Protein AF-A0AAW8J6M2-F1 (afdb_monomer_lite)

pLDDT: mean 79.96, std 15.65, range [35.88, 95.62]

Radius of gyration: 16.7 Å; chains: 1; bounding box: 45×57×33 Å

Sequence (156 aa):
MSKFNQLYAFFCAEDSSTKNELVINLDNTLSSIGEVTQYIGSIVYKDYPDDNPIMGRCNQYYFGGTSPDGFRDCLMSYLELINTNISLRFNIRSLGADVTDKECYIFLYTLATCMFDFDFDSRLKVYVSKDILEIYLKESDRLLVLDTDPSDYVQF

Secondary structure (DSSP, 8-state):
--GGG-EEEES--S----S-EEEEEE-TT--SHHHHHHHHHHHHTTT-TT--TTTTTT-TT-S-TT-HHHHHHHHHHIIIII-TTPEEEEEE----TTS-HHHHHHHHHHHHHHHHHTT-TTTEEEEEEHHHHHHHHHHHHHHHHT---GGGS---

Foldseek 3Di:
DDPLQDWDWDLADPDDPQPAEQEDEADQVQAEPQSVQLSVLCRLCVVPLQPQPPQRPNRSSHQQRLHLVSNLVSVCCSCPPPCVRYAYEYEASDYHPNQDLVSLQSNSVSLNCSCVVPVCNNRYIYIYTPVSVVSNVVVVVVVVVVPDDPVVDDDD

Organism: NCBI:txid632955

Structure (mmCIF, N/CA/C/O backbone):
data_AF-A0AAW8J6M2-F1
#
_entry.id   AF-A0AAW8J6M2-F1
#
loop_
_atom_site.group_PDB
_atom_site.id
_atom_site.type_symbol
_atom_site.label_atom_id
_atom_site.label_alt_id
_atom_site.label_comp_id
_atom_site.label_asym_id
_atom_site.label_entity_id
_atom_site.label_seq_id
_atom_site.pdbx_PDB_ins_code
_atom_site.Cartn_x
_atom_site.Cartn_y
_atom_site.Cartn_z
_atom_site.occupancy
_atom_site.B_iso_or_equiv
_atom_site.auth_seq_id
_atom_site.auth_comp_id
_atom_site.auth_asym_id
_atom_site.auth_atom_id
_atom_site.pdbx_PDB_model_num
ATOM 1 N N . MET A 1 1 ? -9.921 -24.550 11.552 1.00 41.31 1 MET A N 1
ATOM 2 C CA . MET A 1 1 ? -9.201 -23.373 11.021 1.00 41.31 1 MET A CA 1
ATOM 3 C C . MET A 1 1 ? -9.969 -22.133 11.432 1.00 41.31 1 MET A C 1
ATOM 5 O O . MET A 1 1 ? -11.164 -22.063 11.186 1.00 41.31 1 MET A O 1
ATOM 9 N N . SER A 1 2 ? -9.315 -21.236 12.163 1.00 35.88 2 SER A N 1
ATOM 10 C CA . SER A 1 2 ? -9.907 -20.009 12.698 1.00 35.88 2 SER A CA 1
ATOM 11 C C . SER A 1 2 ? -10.403 -19.098 11.562 1.00 35.88 2 SER A C 1
ATOM 13 O O . SER A 1 2 ? -9.661 -18.855 10.613 1.00 35.88 2 SER A O 1
ATOM 15 N N . LYS A 1 3 ? -11.643 -18.592 11.661 1.00 40.44 3 LYS A N 1
ATOM 16 C CA . LYS A 1 3 ? -12.273 -17.660 10.697 1.00 40.44 3 LYS A CA 1
ATOM 17 C C . LYS A 1 3 ? -11.533 -16.314 10.551 1.00 40.44 3 LYS A C 1
ATOM 19 O O . LYS A 1 3 ? -11.873 -15.538 9.669 1.00 40.44 3 LYS A O 1
ATOM 24 N N . PHE A 1 4 ? -10.515 -16.057 11.372 1.00 44.94 4 PHE A N 1
ATOM 25 C CA . PHE A 1 4 ? -9.775 -14.792 11.426 1.00 44.94 4 PHE A CA 1
ATOM 26 C C . PHE A 1 4 ? -8.699 -14.616 10.333 1.00 44.94 4 PHE A C 1
ATOM 28 O O . PHE A 1 4 ? -8.146 -13.533 10.206 1.00 44.94 4 PHE A O 1
ATOM 35 N N . ASN A 1 5 ? -8.418 -15.633 9.505 1.00 55.19 5 ASN A N 1
ATOM 36 C CA . ASN A 1 5 ? -7.397 -15.541 8.441 1.00 55.19 5 ASN A CA 1
ATOM 37 C C . ASN A 1 5 ? -7.961 -15.377 7.019 1.00 55.19 5 ASN A C 1
ATOM 39 O O . ASN A 1 5 ? -7.184 -15.396 6.056 1.00 55.19 5 ASN A O 1
ATOM 43 N N . GLN A 1 6 ? -9.285 -15.259 6.875 1.00 77.94 6 GLN A N 1
ATOM 44 C CA . GLN A 1 6 ? -9.929 -15.112 5.573 1.00 77.94 6 GLN A CA 1
ATOM 45 C C . GLN A 1 6 ? -9.694 -13.703 5.018 1.00 77.94 6 GLN A C 1
ATOM 47 O O . GLN A 1 6 ? -9.922 -12.709 5.706 1.00 77.94 6 GLN A O 1
ATOM 52 N N . LEU A 1 7 ? -9.225 -13.650 3.773 1.00 81.50 7 LEU A N 1
ATOM 53 C CA . LEU A 1 7 ? -9.024 -12.424 3.014 1.00 81.50 7 LEU A CA 1
ATOM 54 C C . LEU A 1 7 ? -10.159 -12.266 1.997 1.00 81.50 7 LEU A C 1
ATOM 56 O O . LEU A 1 7 ? -10.575 -13.245 1.376 1.00 81.50 7 LEU A O 1
ATOM 60 N N . TYR A 1 8 ? -10.633 -11.038 1.837 1.00 81.88 8 TYR A N 1
ATOM 61 C CA . TYR A 1 8 ? -11.698 -10.638 0.925 1.00 81.88 8 TYR A CA 1
ATOM 62 C C . TYR A 1 8 ? -11.101 -9.777 -0.181 1.00 81.88 8 TYR A C 1
ATOM 64 O O . TYR A 1 8 ? -10.235 -8.948 0.095 1.00 81.88 8 TYR A O 1
ATOM 72 N N . ALA A 1 9 ? -11.547 -9.974 -1.422 1.00 80.62 9 ALA A N 1
ATOM 73 C CA . ALA A 1 9 ? -11.147 -9.114 -2.528 1.00 80.62 9 ALA A CA 1
ATOM 74 C C . ALA A 1 9 ? -11.611 -7.675 -2.254 1.00 80.62 9 ALA A C 1
ATOM 76 O O . ALA A 1 9 ? -12.786 -7.431 -1.984 1.00 80.62 9 ALA A O 1
ATOM 77 N N . PHE A 1 10 ? -10.673 -6.737 -2.309 1.00 73.81 10 PHE A N 1
ATOM 78 C CA . PHE A 1 10 ? -10.891 -5.311 -2.134 1.00 73.81 10 PHE A CA 1
ATOM 79 C C . PHE A 1 10 ? -10.724 -4.665 -3.509 1.00 73.81 10 PHE A C 1
ATOM 81 O O . PHE A 1 10 ? -9.615 -4.578 -4.028 1.00 73.81 10 PHE A O 1
ATOM 88 N N . PHE A 1 11 ? -11.848 -4.325 -4.143 1.00 67.00 11 PHE A N 1
ATOM 89 C CA . PHE A 1 11 ? -11.907 -3.741 -5.490 1.00 67.00 11 PHE A CA 1
ATOM 90 C C . PHE A 1 11 ? -11.145 -4.505 -6.596 1.00 67.00 11 PHE A C 1
ATOM 92 O O . PHE A 1 11 ? -10.626 -3.879 -7.502 1.00 67.00 11 PHE A O 1
ATOM 99 N N . CYS A 1 12 ? -11.087 -5.842 -6.584 1.00 61.38 12 CYS A N 1
ATOM 100 C CA . CYS A 1 12 ? -10.381 -6.616 -7.624 1.00 61.38 12 CYS A CA 1
ATOM 101 C C . CYS A 1 12 ? -11.328 -7.312 -8.604 1.00 61.38 12 CYS A C 1
ATOM 103 O O . CYS A 1 12 ? -12.322 -7.900 -8.176 1.00 61.38 12 CYS A O 1
ATOM 105 N N . ALA A 1 13 ? -10.960 -7.354 -9.887 1.00 56.72 13 ALA A N 1
ATOM 106 C CA . ALA A 1 13 ? -11.542 -8.306 -10.829 1.00 56.72 13 ALA A CA 1
ATOM 107 C C . ALA A 1 13 ? -11.073 -9.735 -10.477 1.00 56.72 13 ALA A C 1
ATOM 109 O O . ALA A 1 13 ? -9.887 -9.963 -10.223 1.00 56.72 13 ALA A O 1
ATOM 110 N N . GLU A 1 14 ? -12.003 -10.697 -10.423 1.00 52.03 14 GLU A N 1
ATOM 111 C CA . GLU A 1 14 ? -11.734 -12.077 -9.969 1.00 52.03 14 GLU A CA 1
ATOM 112 C C . GLU A 1 14 ? -10.740 -12.837 -10.865 1.00 52.03 14 GLU A C 1
ATOM 114 O O . GLU A 1 14 ? -10.048 -13.739 -10.390 1.00 52.03 14 GLU A O 1
ATOM 119 N N . ASP A 1 15 ? -10.609 -12.441 -12.132 1.00 49.25 15 ASP A N 1
ATOM 120 C CA . ASP A 1 15 ? -9.828 -13.154 -13.138 1.00 49.25 15 ASP A CA 1
ATOM 121 C C . ASP A 1 15 ? -8.677 -12.297 -13.677 1.00 49.25 15 ASP A C 1
ATOM 123 O O . ASP A 1 15 ? -8.837 -11.484 -14.584 1.00 49.25 15 ASP A O 1
ATOM 127 N N . SER A 1 16 ? -7.459 -12.547 -13.192 1.00 49.41 16 SER A N 1
ATOM 128 C CA . SER A 1 16 ? -6.288 -12.334 -14.045 1.00 49.41 16 SER A CA 1
ATOM 129 C C . SER A 1 16 ? -5.278 -13.458 -13.847 1.00 49.41 16 SER A C 1
ATOM 131 O O . SER A 1 16 ? -4.706 -13.654 -12.769 1.00 49.41 16 SER A O 1
ATOM 133 N N . SER A 1 17 ? -5.094 -14.240 -14.912 1.00 50.66 17 SER A N 1
ATOM 134 C CA . SER A 1 17 ? -4.138 -15.339 -15.026 1.00 50.66 17 SER A CA 1
ATOM 135 C C . SER A 1 17 ? -2.725 -14.810 -15.305 1.00 50.66 17 SER A C 1
ATOM 137 O O . SER A 1 17 ? -2.072 -15.229 -16.267 1.00 50.66 17 SER A O 1
ATOM 139 N N . THR A 1 18 ? -2.249 -13.836 -14.529 1.00 56.81 18 THR A N 1
ATOM 140 C CA . THR A 1 18 ? -0.878 -13.341 -14.665 1.00 56.81 18 THR A CA 1
ATOM 141 C C . THR A 1 18 ? 0.092 -14.368 -14.089 1.00 56.81 18 THR A C 1
ATOM 143 O O . THR A 1 18 ? 0.029 -14.737 -12.920 1.00 56.81 18 THR A O 1
ATOM 146 N N . LYS A 1 19 ? 1.007 -14.863 -14.934 1.00 59.59 19 LYS A N 1
ATOM 147 C CA . LYS A 1 19 ? 2.024 -15.858 -14.545 1.00 59.59 19 LYS A CA 1
ATOM 148 C C . LYS A 1 19 ? 3.077 -15.305 -13.574 1.00 59.59 19 LYS A C 1
ATOM 150 O O . LYS A 1 19 ? 3.732 -16.101 -12.912 1.00 59.59 19 LYS A O 1
ATOM 155 N N . ASN A 1 20 ? 3.212 -13.978 -13.482 1.00 80.19 20 ASN A N 1
ATOM 156 C CA . ASN A 1 20 ? 4.211 -13.292 -12.666 1.00 80.19 20 ASN A CA 1
ATOM 157 C C . ASN A 1 20 ? 3.527 -12.306 -11.713 1.00 80.19 20 ASN A C 1
ATOM 159 O O . ASN A 1 20 ? 3.222 -11.171 -12.085 1.00 80.19 20 ASN A O 1
ATOM 163 N N . GLU A 1 21 ? 3.281 -12.759 -10.487 1.00 86.62 21 GLU A N 1
ATOM 164 C CA . GLU A 1 21 ? 2.658 -11.964 -9.433 1.00 86.62 21 GLU A CA 1
ATOM 165 C C . GLU A 1 21 ? 3.612 -11.800 -8.247 1.00 86.62 21 GLU A C 1
ATOM 167 O O . GLU A 1 21 ? 4.161 -12.780 -7.739 1.00 86.62 21 GLU A O 1
ATOM 172 N N . LEU A 1 22 ? 3.791 -10.561 -7.794 1.00 91.25 22 LEU A N 1
ATOM 173 C CA . LEU A 1 22 ? 4.541 -10.225 -6.591 1.00 91.25 22 LEU A CA 1
ATOM 174 C C . LEU A 1 22 ? 3.559 -9.987 -5.442 1.00 91.25 22 LEU A C 1
ATOM 176 O O . LEU A 1 22 ? 2.752 -9.057 -5.473 1.00 91.25 22 LEU A O 1
ATOM 180 N N . VAL A 1 23 ? 3.623 -10.853 -4.432 1.00 91.81 23 VAL A N 1
ATOM 181 C CA . VAL A 1 23 ? 2.707 -10.836 -3.286 1.00 91.81 23 VAL A CA 1
ATOM 182 C C . VAL A 1 23 ? 3.353 -10.126 -2.101 1.00 91.81 23 VAL A C 1
ATOM 184 O O . VAL A 1 23 ? 4.400 -10.545 -1.608 1.00 91.81 23 VAL A O 1
ATOM 187 N N . ILE A 1 24 ? 2.684 -9.093 -1.604 1.00 95.00 24 ILE A N 1
ATOM 188 C CA . ILE A 1 24 ? 3.073 -8.286 -0.452 1.00 95.00 24 ILE A CA 1
ATOM 189 C C . ILE A 1 24 ? 2.094 -8.593 0.679 1.00 95.00 24 ILE A C 1
ATOM 191 O O . ILE A 1 24 ? 0.892 -8.377 0.541 1.00 95.00 24 ILE A O 1
ATOM 195 N N . ASN A 1 25 ? 2.596 -9.111 1.799 1.00 95.12 25 ASN A N 1
ATOM 196 C CA . ASN A 1 25 ? 1.770 -9.428 2.962 1.00 95.12 25 ASN A CA 1
ATOM 197 C C . ASN A 1 25 ? 1.993 -8.372 4.041 1.00 95.12 25 ASN A C 1
ATOM 199 O O . ASN A 1 25 ? 3.110 -8.226 4.523 1.00 95.12 25 ASN A O 1
ATOM 203 N N . LEU A 1 26 ? 0.934 -7.653 4.402 1.00 95.62 26 LEU A N 1
ATOM 204 C CA . LEU A 1 26 ? 0.948 -6.657 5.466 1.00 95.62 26 LEU A CA 1
ATOM 205 C C . LEU A 1 26 ? 0.231 -7.223 6.691 1.00 95.62 26 LEU A C 1
ATOM 207 O O . LEU A 1 26 ? -0.886 -7.748 6.590 1.00 95.62 26 LEU A O 1
ATOM 211 N N . ASP A 1 27 ? 0.888 -7.125 7.838 1.00 94.25 27 ASP A N 1
ATOM 212 C CA . ASP A 1 27 ? 0.365 -7.542 9.130 1.00 94.25 27 ASP A CA 1
ATOM 213 C C . ASP A 1 27 ? 0.752 -6.539 10.232 1.00 94.25 27 ASP A C 1
ATOM 215 O O . ASP A 1 27 ? 1.276 -5.454 9.979 1.00 94.25 27 ASP A O 1
ATOM 219 N N . ASN A 1 28 ? 0.444 -6.890 11.478 1.00 91.12 28 ASN A N 1
ATOM 220 C CA . ASN A 1 28 ? 0.647 -6.027 12.637 1.00 91.12 28 ASN A CA 1
ATOM 221 C C . ASN A 1 28 ? 2.115 -5.892 13.076 1.00 91.12 28 ASN A C 1
ATOM 223 O O . ASN A 1 28 ? 2.368 -5.217 14.071 1.00 91.12 28 ASN A O 1
ATOM 227 N N . THR A 1 29 ? 3.070 -6.512 12.376 1.00 94.25 29 THR A N 1
ATOM 228 C CA . THR A 1 29 ? 4.502 -6.305 12.644 1.00 94.25 29 THR A CA 1
ATOM 229 C C . THR A 1 29 ? 5.011 -4.958 12.124 1.00 94.25 29 THR A C 1
ATOM 231 O O . THR A 1 29 ? 6.065 -4.506 12.563 1.00 94.25 29 THR A O 1
ATOM 234 N N . LEU A 1 30 ? 4.256 -4.308 11.230 1.00 92.88 30 LEU A N 1
ATOM 235 C CA . LEU A 1 30 ? 4.548 -2.990 10.665 1.00 92.88 30 LEU A CA 1
ATOM 236 C C . LEU A 1 30 ? 3.770 -1.931 11.455 1.00 92.88 30 LEU A C 1
ATOM 238 O O . LEU A 1 30 ? 2.555 -1.801 11.301 1.00 92.88 30 LEU A O 1
ATOM 242 N N . SER A 1 31 ? 4.464 -1.197 12.321 1.00 92.06 31 SER A N 1
ATOM 243 C CA . SER A 1 31 ? 3.877 -0.372 13.386 1.00 92.06 31 SER A CA 1
ATOM 244 C C . SER A 1 31 ? 3.255 0.927 12.875 1.00 92.06 31 SER A C 1
ATOM 246 O O . SER A 1 31 ? 2.321 1.430 13.487 1.00 92.06 31 SER A O 1
ATOM 248 N N . SER A 1 32 ? 3.731 1.453 11.741 1.00 94.12 32 SER A N 1
ATOM 249 C CA . SER A 1 32 ? 3.288 2.731 11.168 1.00 94.12 32 SER A CA 1
ATOM 250 C C . SER A 1 32 ? 3.128 2.671 9.646 1.00 94.12 32 SER A C 1
ATOM 252 O O . SER A 1 32 ? 3.702 1.801 8.990 1.00 94.12 32 SER A O 1
ATOM 254 N N . ILE A 1 33 ? 2.425 3.645 9.050 1.00 94.44 33 ILE A N 1
ATOM 255 C CA . ILE A 1 33 ? 2.346 3.780 7.581 1.00 94.44 33 ILE A CA 1
ATOM 256 C C . ILE A 1 33 ? 3.735 3.935 6.953 1.00 94.44 33 ILE A C 1
ATOM 258 O O . ILE A 1 33 ? 3.985 3.384 5.886 1.00 94.44 33 ILE A O 1
ATOM 262 N N . GLY A 1 34 ? 4.660 4.629 7.621 1.00 93.12 34 GLY A N 1
ATOM 263 C CA . GLY A 1 34 ? 6.035 4.763 7.137 1.00 93.12 34 GLY A CA 1
ATOM 264 C C . GLY A 1 34 ? 6.768 3.420 7.055 1.00 93.12 34 GLY A C 1
ATOM 265 O O . GLY A 1 34 ? 7.457 3.155 6.074 1.00 93.12 34 GLY A O 1
ATOM 266 N N . GLU A 1 35 ? 6.582 2.547 8.048 1.00 93.94 35 GLU A N 1
ATOM 267 C CA . GLU A 1 35 ? 7.130 1.184 8.013 1.00 93.94 35 GLU A CA 1
ATOM 268 C C . GLU A 1 35 ? 6.449 0.327 6.945 1.00 93.94 35 GLU A C 1
ATOM 270 O O . GLU A 1 35 ? 7.127 -0.408 6.229 1.00 93.94 35 GLU A O 1
ATOM 275 N N . VAL A 1 36 ? 5.127 0.458 6.792 1.00 95.12 36 VAL A N 1
ATOM 276 C CA . VAL A 1 36 ? 4.365 -0.222 5.737 1.00 95.12 36 VAL A CA 1
ATOM 277 C C . VAL A 1 36 ? 4.912 0.136 4.361 1.00 95.12 36 VAL A C 1
ATOM 279 O O . VAL A 1 36 ? 5.240 -0.756 3.580 1.00 95.12 36 VAL A O 1
ATOM 282 N N . THR A 1 37 ? 5.060 1.423 4.054 1.00 94.38 37 THR A N 1
ATOM 283 C CA . THR A 1 37 ? 5.553 1.851 2.743 1.00 94.38 37 THR A CA 1
ATOM 284 C C . THR A 1 37 ? 7.018 1.491 2.527 1.00 94.38 37 THR A C 1
ATOM 286 O O . THR A 1 37 ? 7.374 1.026 1.448 1.00 94.38 37 THR A O 1
ATOM 289 N N . GLN A 1 38 ? 7.873 1.597 3.545 1.00 91.81 38 GLN A N 1
ATOM 290 C CA . GLN A 1 38 ? 9.264 1.154 3.438 1.00 91.81 38 GLN A CA 1
ATOM 291 C C . GLN A 1 38 ? 9.373 -0.360 3.194 1.00 91.81 38 GLN A C 1
ATOM 293 O O . GLN A 1 38 ? 10.182 -0.803 2.376 1.00 91.81 38 GLN A O 1
ATOM 298 N N . TYR A 1 39 ? 8.540 -1.160 3.864 1.00 94.56 39 TYR A N 1
ATOM 299 C CA . TYR A 1 39 ? 8.460 -2.601 3.640 1.00 94.56 39 TYR A CA 1
ATOM 300 C C . TYR A 1 39 ? 8.028 -2.922 2.206 1.00 94.56 39 TYR A C 1
ATOM 302 O O . TYR A 1 39 ? 8.677 -3.733 1.541 1.00 94.56 39 TYR A O 1
ATOM 310 N N . ILE A 1 40 ? 7.005 -2.230 1.694 1.00 94.94 40 ILE A N 1
ATOM 311 C CA . ILE A 1 40 ? 6.576 -2.329 0.292 1.00 94.94 40 ILE A CA 1
ATOM 312 C C . ILE A 1 40 ? 7.748 -2.022 -0.642 1.00 94.94 40 ILE A C 1
ATOM 314 O O . ILE A 1 40 ? 8.071 -2.847 -1.495 1.00 94.94 40 ILE A O 1
ATOM 318 N N . GLY A 1 41 ? 8.437 -0.897 -0.426 1.00 92.25 41 GLY A N 1
ATOM 319 C CA . GLY A 1 41 ? 9.627 -0.503 -1.179 1.00 92.25 41 GLY A CA 1
ATOM 320 C C . GLY A 1 41 ? 10.714 -1.580 -1.193 1.00 92.25 41 GLY A C 1
ATOM 321 O O . GLY A 1 41 ? 11.267 -1.892 -2.245 1.00 92.25 41 GLY A O 1
ATOM 322 N N . SER A 1 42 ? 10.974 -2.210 -0.044 1.00 91.12 42 SER A N 1
ATOM 323 C CA . SER A 1 42 ? 11.970 -3.285 0.079 1.00 91.12 42 SER A CA 1
ATOM 324 C C . SER A 1 42 ? 11.621 -4.543 -0.716 1.00 91.12 42 SER A C 1
ATOM 326 O O . SER A 1 42 ? 12.516 -5.287 -1.111 1.00 91.12 42 SER A O 1
ATOM 328 N N . ILE A 1 43 ? 10.331 -4.776 -0.969 1.00 92.56 43 ILE A N 1
ATOM 329 C CA . ILE A 1 43 ? 9.857 -5.904 -1.770 1.00 92.56 43 ILE A CA 1
ATOM 330 C C . ILE A 1 43 ? 9.881 -5.550 -3.253 1.00 92.56 43 ILE A C 1
ATOM 332 O O . ILE A 1 43 ? 10.438 -6.305 -4.047 1.00 92.56 43 ILE A O 1
ATOM 336 N N . VAL A 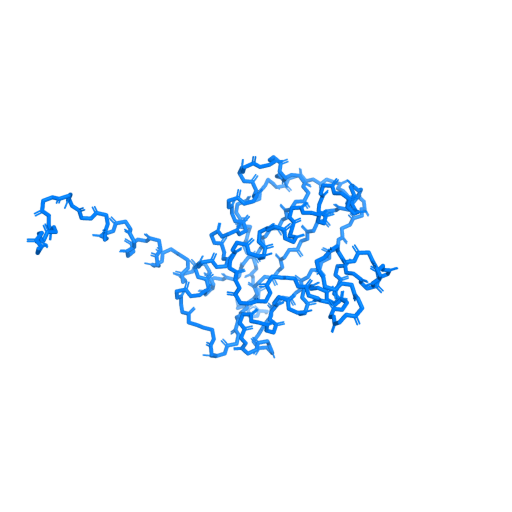1 44 ? 9.293 -4.414 -3.634 1.00 90.62 44 VAL A N 1
ATOM 337 C CA . VAL A 1 44 ? 9.126 -4.045 -5.050 1.00 90.62 44 VAL A CA 1
ATOM 338 C C . VAL A 1 44 ? 10.458 -3.720 -5.727 1.00 90.62 44 VAL A C 1
ATOM 340 O O . VAL A 1 44 ? 10.631 -4.048 -6.899 1.00 90.62 44 VAL A O 1
ATOM 343 N N . TYR A 1 45 ? 11.420 -3.164 -4.983 1.00 87.38 45 TYR A N 1
ATOM 344 C CA . TYR A 1 45 ? 12.764 -2.852 -5.476 1.00 87.38 45 TYR A CA 1
ATOM 345 C C . TYR A 1 45 ? 13.813 -3.908 -5.122 1.00 87.38 45 TYR A C 1
ATOM 347 O O . TYR A 1 45 ? 14.994 -3.686 -5.368 1.00 87.38 45 TYR A O 1
ATOM 355 N N . LYS A 1 46 ? 13.427 -5.060 -4.555 1.00 85.50 46 LYS A N 1
ATOM 356 C CA . LYS A 1 46 ? 14.379 -6.075 -4.068 1.00 85.50 46 LYS A CA 1
ATOM 357 C C . LYS A 1 46 ? 15.439 -6.462 -5.106 1.00 85.50 46 LYS A C 1
ATOM 359 O O . LYS A 1 46 ? 16.614 -6.575 -4.767 1.00 85.50 46 LYS A O 1
ATOM 364 N N . ASP A 1 47 ? 15.008 -6.657 -6.349 1.00 81.38 47 ASP A N 1
ATOM 365 C CA . ASP A 1 47 ? 15.874 -7.085 -7.453 1.00 81.38 47 ASP A CA 1
ATOM 366 C C . ASP A 1 47 ? 16.432 -5.899 -8.267 1.00 81.38 47 ASP A C 1
ATOM 368 O O . ASP A 1 47 ? 17.299 -6.089 -9.118 1.00 81.38 47 ASP A O 1
ATOM 372 N N . TYR A 1 48 ? 15.966 -4.677 -7.977 1.00 79.56 48 TYR A N 1
ATOM 373 C CA . TYR A 1 48 ? 16.293 -3.441 -8.695 1.00 79.56 48 TYR A CA 1
ATOM 374 C C . TYR A 1 48 ? 16.432 -2.237 -7.734 1.00 79.56 48 TYR A C 1
ATOM 376 O O . TYR A 1 48 ? 15.715 -1.244 -7.869 1.00 79.56 48 TYR A O 1
ATOM 384 N N . PRO A 1 49 ? 17.320 -2.298 -6.722 1.00 72.69 49 PRO A N 1
ATOM 385 C CA . PRO A 1 49 ? 17.383 -1.288 -5.658 1.00 72.69 49 PRO A CA 1
ATOM 386 C C . PRO A 1 49 ? 17.806 0.106 -6.148 1.00 72.69 49 PRO A C 1
ATOM 388 O O . PRO A 1 49 ? 17.498 1.107 -5.502 1.00 72.69 49 PRO A O 1
ATOM 391 N N . ASP A 1 50 ? 18.495 0.183 -7.289 1.00 77.19 50 ASP A N 1
ATOM 392 C CA . ASP A 1 50 ? 18.940 1.443 -7.896 1.00 77.19 50 ASP A CA 1
ATOM 393 C C . ASP A 1 50 ? 17.893 2.067 -8.837 1.00 77.19 50 ASP A C 1
ATOM 395 O O . ASP A 1 50 ? 18.050 3.221 -9.238 1.00 77.19 50 ASP A O 1
ATOM 399 N N . ASP A 1 51 ? 16.808 1.346 -9.137 1.00 75.69 51 ASP A N 1
ATOM 400 C CA . ASP A 1 51 ? 15.753 1.800 -10.051 1.00 75.69 51 ASP A CA 1
ATOM 401 C C . ASP A 1 51 ? 14.685 2.642 -9.336 1.00 75.69 51 ASP A C 1
ATOM 403 O O . ASP A 1 51 ? 13.733 3.095 -9.969 1.00 75.69 51 ASP A O 1
ATOM 407 N N . ASN A 1 52 ? 14.833 2.889 -8.026 1.00 73.81 52 ASN A N 1
ATOM 408 C CA . ASN A 1 52 ? 13.957 3.793 -7.285 1.00 73.81 52 ASN A CA 1
ATOM 409 C C . ASN A 1 52 ? 14.147 5.242 -7.778 1.00 73.81 52 ASN A C 1
ATOM 411 O O . ASN A 1 52 ? 15.167 5.873 -7.463 1.00 73.81 52 ASN A O 1
ATOM 415 N N . PRO A 1 53 ? 13.163 5.816 -8.495 1.00 65.75 53 PRO A N 1
ATOM 416 C CA . PRO A 1 53 ? 13.353 7.070 -9.214 1.00 65.75 53 PRO A CA 1
ATOM 417 C C . PRO A 1 53 ? 13.335 8.296 -8.293 1.00 65.75 53 PRO A C 1
ATOM 419 O O . PRO A 1 53 ? 13.704 9.386 -8.725 1.00 65.75 53 PRO A O 1
ATOM 422 N N . ILE A 1 54 ? 12.910 8.142 -7.033 1.00 67.25 54 ILE A N 1
ATOM 423 C CA . ILE A 1 54 ? 12.641 9.269 -6.131 1.00 67.25 54 ILE A CA 1
ATOM 424 C C . ILE A 1 54 ? 13.783 9.485 -5.136 1.00 67.25 54 ILE A C 1
ATOM 426 O O . ILE A 1 54 ? 14.210 10.618 -4.926 1.00 67.25 54 ILE A O 1
ATOM 430 N N . MET A 1 55 ? 14.296 8.416 -4.518 1.00 68.69 55 MET A N 1
ATOM 431 C CA . MET A 1 55 ? 15.301 8.521 -3.444 1.00 68.69 55 MET A CA 1
ATOM 432 C C . MET A 1 55 ? 16.537 7.639 -3.649 1.00 68.69 55 MET A C 1
ATOM 434 O O . MET A 1 55 ? 17.326 7.520 -2.711 1.00 68.69 55 MET A O 1
ATOM 438 N N . GLY A 1 56 ? 16.739 7.092 -4.858 1.00 63.09 56 GLY A N 1
ATOM 439 C CA . GLY A 1 56 ? 17.914 6.332 -5.317 1.00 63.09 56 GLY A CA 1
ATOM 440 C C . GLY A 1 56 ? 18.942 5.987 -4.232 1.00 63.09 56 GLY A C 1
ATOM 441 O O . GLY A 1 56 ? 18.750 5.064 -3.451 1.00 63.09 56 GLY A O 1
ATOM 442 N N . ARG A 1 57 ? 20.031 6.763 -4.127 1.00 61.25 57 ARG A N 1
ATOM 443 C CA . ARG A 1 57 ? 21.159 6.460 -3.216 1.00 61.25 57 ARG A CA 1
ATOM 444 C C . ARG A 1 57 ? 20.927 6.760 -1.730 1.00 61.25 57 ARG A C 1
ATOM 446 O O . ARG A 1 57 ? 21.698 6.277 -0.907 1.00 61.25 57 ARG A O 1
ATOM 453 N N . CYS A 1 58 ? 19.934 7.574 -1.378 1.00 64.81 58 CYS A N 1
ATOM 454 C CA . CYS A 1 58 ? 19.705 8.009 0.007 1.00 64.81 58 CYS A CA 1
ATOM 455 C C . CYS A 1 58 ? 18.700 7.110 0.736 1.00 64.81 58 CYS A C 1
ATOM 457 O O . CYS A 1 58 ? 18.803 6.930 1.947 1.00 64.81 58 CYS A O 1
ATOM 459 N N . ASN A 1 59 ? 17.740 6.545 0.002 1.00 72.69 59 ASN A N 1
ATOM 460 C CA . ASN A 1 59 ? 16.790 5.563 0.503 1.00 72.69 59 ASN A CA 1
ATOM 461 C C . ASN A 1 59 ? 16.274 4.705 -0.665 1.00 72.69 59 ASN A C 1
ATOM 463 O O . ASN A 1 59 ? 15.232 4.995 -1.252 1.00 72.69 59 ASN A O 1
ATOM 467 N N . GLN A 1 60 ? 17.014 3.640 -0.977 1.00 73.69 60 GLN A N 1
ATOM 468 C CA . GLN A 1 60 ? 16.738 2.712 -2.087 1.00 73.69 60 GLN A CA 1
ATOM 469 C C . GLN A 1 60 ? 15.346 2.061 -1.996 1.00 73.69 60 GLN A C 1
ATOM 471 O O . GLN A 1 60 ? 14.751 1.693 -3.006 1.00 73.69 60 GLN A O 1
ATOM 476 N N . TYR A 1 61 ? 14.774 1.984 -0.792 1.00 81.31 61 TYR A N 1
ATOM 477 C CA . TYR A 1 61 ? 13.473 1.364 -0.526 1.00 81.31 61 TYR A CA 1
ATOM 478 C C . TYR A 1 61 ? 12.373 2.383 -0.221 1.00 81.31 61 TYR A C 1
ATOM 480 O O . TYR A 1 61 ? 11.336 2.035 0.338 1.00 81.31 61 TYR A O 1
ATOM 488 N N . TYR A 1 62 ? 12.582 3.658 -0.550 1.00 85.44 62 TYR A N 1
ATOM 489 C CA . TYR A 1 62 ? 11.548 4.668 -0.375 1.00 85.44 62 TYR A CA 1
ATOM 490 C C . TYR A 1 62 ? 10.332 4.369 -1.255 1.00 85.44 62 TYR A C 1
ATOM 492 O O . TYR A 1 62 ? 10.469 4.169 -2.461 1.00 85.44 62 TYR A O 1
ATOM 500 N N . PHE A 1 63 ? 9.142 4.408 -0.666 1.00 90.69 63 PHE A N 1
ATOM 501 C CA . PHE A 1 63 ? 7.890 4.203 -1.391 1.00 90.69 63 PHE A CA 1
ATOM 502 C C . PHE A 1 63 ? 6.800 5.162 -0.886 1.00 90.69 63 PHE A C 1
ATOM 504 O O . PHE A 1 63 ? 5.748 4.752 -0.413 1.00 90.69 63 PHE A O 1
ATOM 511 N N . GLY A 1 64 ? 7.091 6.466 -0.889 1.00 87.69 64 GLY A N 1
ATOM 512 C CA . GLY A 1 64 ? 6.142 7.512 -0.480 1.00 87.69 64 GLY A CA 1
ATOM 513 C C . GLY A 1 64 ? 6.192 7.896 1.002 1.00 87.69 64 GLY A C 1
ATOM 514 O O . GLY A 1 64 ? 5.723 8.969 1.384 1.00 87.69 64 GLY A O 1
ATOM 515 N N . GLY A 1 65 ? 6.827 7.078 1.848 1.00 88.38 65 GLY A N 1
ATOM 516 C CA . GLY A 1 65 ? 6.942 7.345 3.283 1.00 88.38 65 GLY A CA 1
ATOM 517 C C . GLY A 1 65 ? 5.563 7.404 3.944 1.00 88.38 65 GLY A C 1
ATOM 518 O O . GLY A 1 65 ? 4.786 6.463 3.838 1.00 88.38 65 GLY A O 1
ATOM 519 N N . THR A 1 66 ? 5.243 8.503 4.623 1.00 88.94 66 THR A N 1
ATOM 520 C CA . THR A 1 66 ? 3.920 8.714 5.239 1.00 88.94 66 THR A CA 1
ATOM 521 C C . THR A 1 66 ? 2.955 9.516 4.358 1.00 88.94 66 THR A C 1
ATOM 523 O O . THR A 1 66 ? 1.840 9.803 4.786 1.00 88.94 66 THR A O 1
ATOM 526 N N . SER A 1 67 ? 3.363 9.905 3.144 1.00 91.31 67 SER A N 1
ATOM 527 C CA . SER A 1 67 ? 2.544 10.706 2.228 1.00 91.31 67 SER A CA 1
ATOM 528 C C . SER A 1 67 ? 1.660 9.808 1.352 1.00 91.31 67 SER A C 1
ATOM 530 O O . SER A 1 67 ? 2.203 8.966 0.634 1.00 91.31 67 SER A O 1
ATOM 532 N N . PRO A 1 68 ? 0.327 10.001 1.344 1.00 89.62 68 PRO A N 1
ATOM 533 C CA . PRO A 1 68 ? -0.572 9.288 0.433 1.00 89.62 68 PRO A CA 1
ATOM 534 C C . PRO A 1 68 ? -0.260 9.575 -1.040 1.00 89.62 68 PRO A C 1
ATOM 536 O O . PRO A 1 68 ? -0.141 8.645 -1.832 1.00 89.62 68 PRO A O 1
ATOM 539 N N . ASP A 1 69 ? -0.037 10.845 -1.389 1.00 89.81 69 ASP A N 1
ATOM 540 C CA . ASP A 1 69 ? 0.327 11.249 -2.753 1.00 89.81 69 ASP A CA 1
ATOM 541 C C . ASP A 1 69 ? 1.686 10.665 -3.149 1.00 89.81 69 ASP A C 1
ATOM 543 O O . ASP A 1 69 ? 1.829 10.072 -4.214 1.00 89.81 69 ASP A O 1
ATOM 547 N N . GLY A 1 70 ? 2.668 10.722 -2.242 1.00 90.81 70 GLY A N 1
ATOM 548 C CA . GLY A 1 70 ? 3.971 10.103 -2.471 1.00 90.81 70 GLY A CA 1
ATOM 549 C C . GLY A 1 70 ? 3.875 8.588 -2.669 1.00 90.81 70 GLY A C 1
ATOM 550 O O . GLY A 1 70 ? 4.589 8.030 -3.502 1.00 90.81 70 GLY A O 1
ATOM 551 N N . PHE A 1 71 ? 2.996 7.911 -1.925 1.00 92.88 71 PHE A N 1
ATOM 552 C CA . PHE A 1 71 ? 2.742 6.479 -2.087 1.00 92.88 71 PHE A CA 1
ATOM 553 C C . PHE A 1 71 ? 2.104 6.178 -3.448 1.00 92.88 71 PHE A C 1
ATOM 555 O O . PHE A 1 71 ? 2.575 5.282 -4.152 1.00 92.88 71 PHE A O 1
ATOM 562 N N . ARG A 1 72 ? 1.090 6.958 -3.845 1.00 91.38 72 ARG A N 1
ATOM 563 C CA . ARG A 1 72 ? 0.443 6.881 -5.163 1.00 91.38 72 ARG A CA 1
ATOM 564 C C . ARG A 1 72 ? 1.456 7.039 -6.293 1.00 91.38 72 ARG A C 1
ATOM 566 O O . ARG A 1 72 ? 1.529 6.171 -7.158 1.00 91.38 72 ARG A O 1
ATOM 573 N N . ASP A 1 73 ? 2.277 8.083 -6.247 1.00 89.25 73 ASP A N 1
ATOM 574 C CA . ASP A 1 73 ? 3.277 8.370 -7.280 1.00 89.25 73 ASP A CA 1
ATOM 575 C C . ASP A 1 73 ? 4.313 7.240 -7.404 1.00 89.25 73 ASP A C 1
ATOM 577 O O . ASP A 1 73 ? 4.686 6.849 -8.515 1.00 89.25 73 ASP A O 1
ATOM 581 N N . CYS A 1 74 ? 4.746 6.664 -6.274 1.00 90.31 74 CYS A N 1
ATOM 582 C CA . CYS A 1 74 ? 5.642 5.504 -6.265 1.00 90.31 74 CYS A CA 1
ATOM 583 C C . CYS A 1 74 ? 4.983 4.266 -6.885 1.00 90.31 74 CYS A C 1
ATOM 585 O O . CYS A 1 7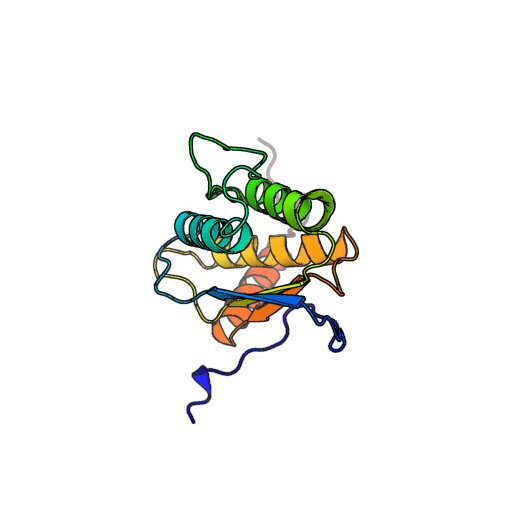4 ? 5.604 3.576 -7.696 1.00 90.31 74 CYS A O 1
ATOM 587 N N . LEU A 1 75 ? 3.734 3.983 -6.509 1.00 90.94 75 LEU A N 1
ATOM 588 C CA . LEU A 1 75 ? 2.984 2.829 -6.999 1.00 90.94 75 LEU A CA 1
ATOM 589 C C . LEU A 1 75 ? 2.731 2.912 -8.502 1.00 90.94 75 LEU A C 1
ATOM 591 O O . LEU A 1 75 ? 2.970 1.935 -9.214 1.00 90.94 75 LEU A O 1
ATOM 595 N N . MET A 1 76 ? 2.324 4.084 -8.982 1.00 88.31 76 MET A N 1
ATOM 596 C CA . MET A 1 76 ? 2.157 4.350 -10.406 1.00 88.31 76 MET A CA 1
ATOM 597 C C . MET A 1 76 ? 3.475 4.190 -11.159 1.00 88.31 76 MET A C 1
ATOM 599 O O . MET A 1 76 ? 3.547 3.415 -12.107 1.00 88.31 76 MET A O 1
ATOM 603 N N . SER A 1 77 ? 4.543 4.847 -10.696 1.00 86.38 77 SER A N 1
ATOM 604 C CA . SER A 1 77 ? 5.860 4.758 -11.337 1.00 86.38 77 SER A CA 1
ATOM 605 C C . SER A 1 77 ? 6.340 3.308 -11.436 1.00 86.38 77 SER A C 1
ATOM 607 O O . SER A 1 77 ? 6.862 2.890 -12.470 1.00 86.38 77 SER A O 1
ATOM 609 N N . TYR A 1 78 ? 6.125 2.509 -10.388 1.00 87.06 78 TYR A N 1
ATOM 610 C CA . TYR A 1 78 ? 6.497 1.100 -10.402 1.00 87.06 78 TYR A CA 1
ATOM 611 C C . TYR A 1 78 ? 5.706 0.292 -11.440 1.00 87.06 78 TYR A C 1
ATOM 613 O O . TYR A 1 78 ? 6.300 -0.451 -12.226 1.00 87.06 78 TYR A O 1
ATOM 621 N N . LEU A 1 79 ? 4.378 0.438 -11.460 1.00 85.94 79 LEU A N 1
ATOM 622 C CA . LEU A 1 79 ? 3.507 -0.322 -12.356 1.00 85.94 79 LEU A CA 1
ATOM 623 C C . LEU A 1 79 ? 3.637 0.117 -13.825 1.00 85.94 79 LEU A C 1
ATOM 625 O O . LEU A 1 79 ? 3.573 -0.742 -14.710 1.00 85.94 79 LEU A O 1
ATOM 629 N N . GLU A 1 80 ? 3.849 1.404 -14.099 1.00 84.12 80 GLU A N 1
ATOM 630 C CA . GLU A 1 80 ? 3.927 1.950 -15.462 1.00 84.12 80 GLU A CA 1
ATOM 631 C C . GLU A 1 80 ? 5.328 1.913 -16.066 1.00 84.12 80 GLU A C 1
ATOM 633 O O . GLU A 1 80 ? 5.468 1.641 -17.258 1.00 84.12 80 GLU A O 1
ATOM 638 N N . LEU A 1 81 ? 6.365 2.204 -15.276 1.00 78.31 81 LEU A N 1
ATOM 639 C CA . LEU A 1 81 ? 7.693 2.512 -15.817 1.00 78.31 81 LEU A CA 1
ATOM 640 C C . LEU A 1 81 ? 8.732 1.442 -15.495 1.00 78.31 81 LEU A C 1
ATOM 642 O O . LEU A 1 81 ? 9.582 1.152 -16.333 1.00 78.31 81 LEU A O 1
ATOM 646 N N . ILE A 1 82 ? 8.674 0.855 -14.298 1.00 78.94 82 ILE A N 1
ATOM 647 C CA . ILE A 1 82 ? 9.740 -0.030 -13.809 1.00 78.94 82 ILE A CA 1
ATOM 648 C C . ILE A 1 82 ? 9.437 -1.483 -14.152 1.00 78.94 82 ILE A C 1
ATOM 650 O O . ILE A 1 82 ? 10.272 -2.169 -14.738 1.00 78.94 82 ILE A O 1
ATOM 654 N N . ASN A 1 83 ? 8.243 -1.973 -13.810 1.00 75.75 83 ASN A N 1
ATOM 655 C CA . ASN A 1 83 ? 7.933 -3.390 -13.957 1.00 75.75 83 ASN A CA 1
ATOM 656 C C . ASN A 1 83 ? 6.585 -3.645 -14.630 1.00 75.75 83 ASN A C 1
ATOM 658 O O . ASN A 1 83 ? 5.628 -4.119 -14.019 1.00 75.75 83 ASN A O 1
ATOM 662 N N . THR A 1 84 ? 6.534 -3.362 -15.934 1.00 76.31 84 THR A N 1
ATOM 663 C CA . THR A 1 84 ? 5.329 -3.443 -16.780 1.00 76.31 84 THR A CA 1
ATOM 664 C C . THR A 1 84 ? 4.740 -4.850 -16.929 1.00 76.31 84 THR A C 1
ATOM 666 O O . THR A 1 84 ? 3.576 -4.988 -17.294 1.00 76.31 84 THR A O 1
ATOM 669 N N . ASN A 1 85 ? 5.507 -5.899 -16.616 1.00 79.25 85 ASN A N 1
ATOM 670 C CA . ASN A 1 85 ? 5.107 -7.299 -16.807 1.00 79.25 85 ASN A CA 1
ATOM 671 C C . ASN A 1 85 ? 4.781 -8.044 -15.501 1.00 79.25 85 ASN A C 1
ATOM 673 O O . ASN A 1 85 ? 4.502 -9.245 -15.538 1.00 79.25 85 ASN A O 1
ATOM 677 N N . ILE A 1 86 ? 4.831 -7.360 -14.355 1.00 83.12 86 ILE A N 1
ATOM 678 C CA . ILE A 1 86 ? 4.452 -7.916 -13.052 1.00 83.12 86 ILE A CA 1
ATOM 679 C C . ILE A 1 86 ? 3.079 -7.383 -12.640 1.00 83.12 86 ILE A C 1
ATOM 681 O O . ILE A 1 86 ? 2.738 -6.222 -12.895 1.00 83.12 86 ILE A O 1
ATOM 685 N N . SER A 1 87 ? 2.297 -8.248 -11.988 1.00 86.94 87 SER A N 1
ATOM 686 C CA . SER A 1 87 ? 1.141 -7.847 -11.186 1.00 86.94 87 SER A CA 1
ATOM 687 C C . SER A 1 87 ? 1.499 -7.801 -9.699 1.00 86.94 87 SER A C 1
ATOM 689 O O . SER A 1 87 ? 2.157 -8.709 -9.192 1.00 86.94 87 SER A O 1
ATOM 691 N N . LEU A 1 88 ? 1.041 -6.779 -8.984 1.00 90.50 88 LEU A N 1
ATOM 692 C CA . LEU A 1 88 ? 1.168 -6.654 -7.537 1.00 90.50 88 LEU A CA 1
ATOM 693 C C . LEU A 1 88 ? -0.079 -7.193 -6.843 1.00 90.50 88 LEU A C 1
ATOM 695 O O . LEU A 1 88 ? -1.200 -6.878 -7.239 1.00 90.50 88 LEU A O 1
ATOM 699 N N . ARG A 1 89 ? 0.113 -7.954 -5.764 1.00 90.69 89 ARG A N 1
ATOM 700 C CA . ARG A 1 89 ? -0.963 -8.350 -4.854 1.00 90.69 89 ARG A CA 1
ATOM 701 C C . ARG A 1 89 ? -0.651 -7.913 -3.432 1.00 90.69 89 ARG A C 1
ATOM 703 O O . ARG A 1 89 ? 0.276 -8.437 -2.823 1.00 90.69 89 ARG A O 1
ATOM 710 N N . PHE A 1 90 ? -1.476 -7.042 -2.873 1.00 93.50 90 PHE A N 1
ATOM 711 C CA . PHE A 1 90 ? -1.460 -6.691 -1.460 1.00 93.50 90 PHE A CA 1
ATOM 712 C C . PHE A 1 90 ? -2.411 -7.597 -0.685 1.00 93.50 90 PHE A C 1
ATOM 714 O O . PHE A 1 90 ? -3.598 -7.652 -0.979 1.00 93.50 90 PHE A O 1
ATOM 721 N N . ASN A 1 91 ? -1.897 -8.284 0.328 1.00 93.50 91 ASN A N 1
ATOM 722 C CA . ASN A 1 91 ? -2.678 -9.028 1.307 1.00 93.50 91 ASN A CA 1
ATOM 723 C C . ASN A 1 91 ? -2.579 -8.303 2.651 1.00 93.50 91 ASN A C 1
ATOM 725 O O . ASN A 1 91 ? -1.580 -8.440 3.356 1.00 93.50 91 ASN A O 1
ATOM 729 N N . ILE A 1 92 ? -3.607 -7.546 3.012 1.00 94.4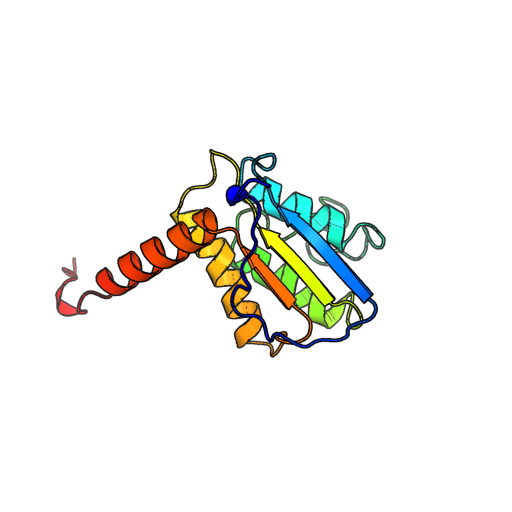4 92 ILE A N 1
ATOM 730 C CA . ILE A 1 92 ? -3.634 -6.684 4.194 1.00 94.44 92 ILE A CA 1
ATOM 731 C C . ILE A 1 9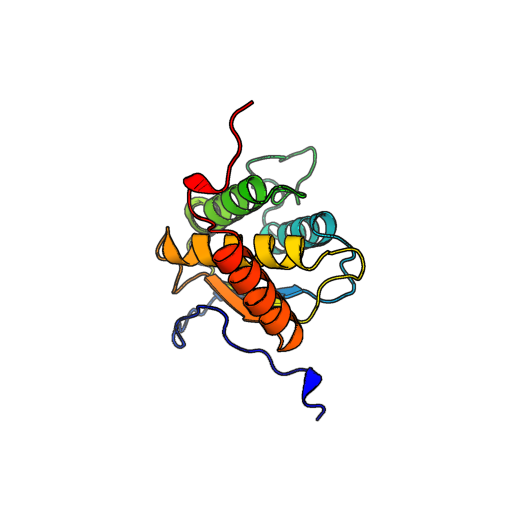2 ? -4.433 -7.386 5.290 1.00 94.44 92 ILE A C 1
ATOM 733 O O . ILE A 1 92 ? -5.664 -7.374 5.303 1.00 94.44 92 ILE A O 1
ATOM 737 N N . ARG A 1 93 ? -3.730 -8.064 6.198 1.00 93.81 93 ARG A N 1
ATOM 738 C CA . ARG A 1 93 ? -4.359 -8.835 7.282 1.00 93.81 93 ARG A CA 1
ATOM 739 C C . ARG A 1 93 ? -4.680 -7.961 8.482 1.00 93.81 93 ARG A C 1
ATOM 741 O O . ARG A 1 93 ? -5.741 -8.097 9.082 1.00 93.81 93 ARG A O 1
ATOM 748 N N . SER A 1 94 ? -3.754 -7.083 8.813 1.00 92.88 94 SER A N 1
ATOM 749 C CA . SER A 1 94 ? -3.837 -6.113 9.894 1.00 92.88 94 SER A CA 1
ATOM 750 C C . SER A 1 94 ? -2.769 -5.053 9.645 1.00 92.88 94 SER A C 1
ATOM 752 O O . SER A 1 94 ? -1.843 -5.295 8.873 1.00 92.88 94 SER A O 1
ATOM 754 N N . LEU A 1 95 ? -2.870 -3.916 10.319 1.00 92.19 95 LEU A N 1
ATOM 755 C CA . LEU A 1 95 ? -1.796 -2.930 10.408 1.00 92.19 95 LEU A CA 1
ATOM 756 C C . LEU A 1 95 ? -1.392 -2.789 11.880 1.00 92.19 95 LEU A C 1
ATOM 758 O O . LEU A 1 95 ? -2.116 -3.250 12.768 1.00 92.19 95 LEU A O 1
ATOM 762 N N . GLY A 1 96 ? -0.204 -2.249 12.133 1.00 90.06 96 GLY A N 1
ATOM 763 C CA . GLY A 1 96 ? 0.312 -2.081 13.486 1.00 90.06 96 GLY A CA 1
ATOM 764 C C . GLY A 1 96 ? -0.522 -1.131 14.339 1.00 90.06 96 GLY A C 1
ATOM 765 O O . GLY A 1 96 ? -1.304 -0.330 13.833 1.00 90.06 96 GLY A O 1
ATOM 766 N N . ALA A 1 97 ? -0.344 -1.234 15.656 1.00 87.81 97 ALA A N 1
ATOM 767 C CA . ALA A 1 97 ? -1.183 -0.5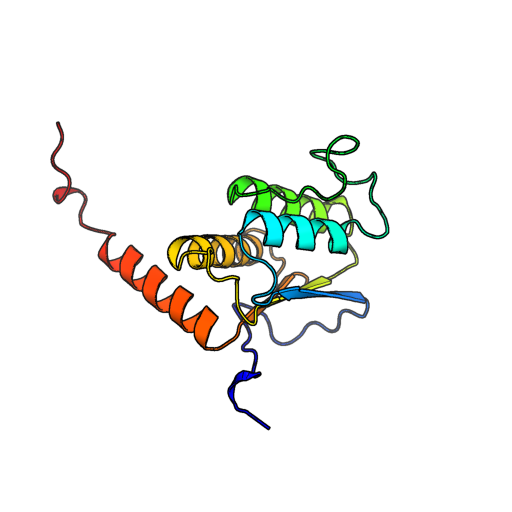51 16.640 1.00 87.81 97 ALA A CA 1
ATOM 768 C C . ALA A 1 97 ? -1.122 0.986 16.574 1.00 87.81 97 ALA A C 1
ATOM 770 O O . ALA A 1 97 ? -2.060 1.634 17.035 1.00 87.81 97 ALA A O 1
ATOM 771 N N . ASP A 1 98 ? -0.057 1.558 16.000 1.00 94.25 98 ASP A N 1
ATOM 772 C CA . ASP A 1 98 ? 0.095 3.010 15.868 1.00 94.25 98 ASP A CA 1
ATOM 773 C C . ASP A 1 98 ? -0.499 3.551 14.555 1.00 94.25 98 ASP A C 1
ATOM 775 O O . ASP A 1 98 ? -0.539 4.764 14.360 1.00 94.25 98 ASP A O 1
ATOM 779 N N . VAL A 1 99 ? -0.997 2.682 13.663 1.00 94.12 99 VAL A N 1
ATOM 780 C CA . VAL A 1 99 ? -1.754 3.097 12.476 1.00 94.12 99 VAL A CA 1
ATOM 781 C C . VAL A 1 99 ? -3.196 3.380 12.875 1.00 94.12 99 VAL A C 1
ATOM 783 O O . VAL A 1 99 ? -3.947 2.483 13.256 1.00 94.12 99 VAL A O 1
ATOM 786 N N . THR A 1 100 ? -3.611 4.636 12.751 1.00 94.38 100 THR A N 1
ATOM 787 C CA . THR A 1 100 ? -4.985 5.043 13.058 1.00 94.38 100 THR A CA 1
ATOM 788 C C . THR A 1 100 ? -5.988 4.535 12.016 1.00 94.38 100 THR A C 1
ATOM 790 O O . THR A 1 100 ? -5.647 4.357 10.845 1.00 94.38 100 THR A O 1
ATOM 793 N N . ASP A 1 101 ? -7.265 4.393 12.403 1.00 94.12 101 ASP A N 1
ATOM 794 C CA . ASP A 1 101 ? -8.369 4.072 11.476 1.00 94.12 101 ASP A CA 1
ATOM 795 C C . ASP A 1 101 ? -8.362 4.999 10.243 1.00 94.12 101 ASP A C 1
ATOM 797 O O . ASP A 1 101 ? -8.530 4.549 9.111 1.00 94.12 101 ASP A O 1
ATOM 801 N N . LYS A 1 102 ? -8.098 6.297 10.456 1.00 92.81 102 LYS A N 1
ATOM 802 C CA . LYS A 1 102 ? -8.025 7.306 9.392 1.00 92.81 102 LYS A CA 1
ATOM 803 C C . LYS A 1 102 ? -6.860 7.050 8.434 1.00 92.81 102 LYS A C 1
ATOM 805 O O . LYS A 1 102 ? -7.030 7.173 7.225 1.00 92.81 102 LYS A O 1
ATOM 810 N N . GLU A 1 103 ? -5.679 6.730 8.951 1.00 94.69 103 GLU A N 1
ATOM 811 C CA . GLU A 1 103 ? -4.513 6.409 8.121 1.00 94.69 103 GLU A CA 1
ATOM 812 C C . GLU A 1 103 ? -4.724 5.116 7.334 1.00 94.69 103 GLU A C 1
ATOM 814 O O . GLU A 1 103 ? -4.418 5.074 6.144 1.00 94.69 103 GLU A O 1
ATOM 819 N N . CYS A 1 104 ? -5.315 4.099 7.968 1.00 94.00 104 CYS A N 1
ATOM 820 C CA . CYS A 1 104 ? -5.730 2.867 7.305 1.00 94.00 104 CYS A CA 1
ATOM 821 C C . CYS A 1 104 ? -6.702 3.166 6.151 1.00 94.00 104 CYS A C 1
ATOM 823 O O . CYS A 1 104 ? -6.471 2.730 5.023 1.00 94.00 104 CYS A O 1
ATOM 825 N N . TYR A 1 105 ? -7.734 3.981 6.397 1.00 93.56 105 TYR A N 1
ATOM 826 C CA . TYR A 1 105 ? -8.669 4.421 5.362 1.00 93.56 105 TYR A CA 1
ATOM 827 C C . TYR A 1 105 ? -7.961 5.139 4.209 1.00 93.56 105 TYR A C 1
ATOM 829 O O . TYR A 1 105 ? -8.159 4.764 3.058 1.00 93.56 105 TYR A O 1
ATOM 837 N N . ILE A 1 106 ? -7.116 6.136 4.492 1.00 93.88 106 ILE A N 1
ATOM 838 C CA . ILE A 1 106 ? -6.413 6.907 3.454 1.00 93.88 106 ILE A CA 1
ATOM 839 C C . ILE A 1 106 ? -5.512 5.993 2.616 1.00 93.88 106 ILE A C 1
ATOM 841 O O . ILE A 1 106 ? -5.483 6.110 1.390 1.00 93.88 106 ILE A O 1
ATOM 845 N N . PHE A 1 107 ? -4.806 5.060 3.256 1.00 94.00 107 PHE A N 1
ATOM 846 C CA . PHE A 1 107 ? -3.958 4.087 2.573 1.00 94.00 107 PHE A CA 1
ATOM 847 C C . PHE A 1 107 ? -4.767 3.185 1.627 1.00 94.00 107 PHE A C 1
ATOM 849 O O . PHE A 1 107 ? -4.432 3.059 0.448 1.00 94.00 107 PHE A O 1
ATOM 856 N N . LEU A 1 108 ? -5.875 2.615 2.109 1.00 92.75 108 LEU A N 1
ATOM 857 C CA . LEU A 1 108 ? -6.775 1.781 1.305 1.00 92.75 108 LEU A CA 1
ATOM 858 C C . LEU A 1 108 ? -7.460 2.566 0.182 1.00 92.75 108 LEU A C 1
ATOM 860 O O . LEU A 1 108 ? -7.574 2.068 -0.935 1.00 92.75 108 LEU A O 1
ATOM 864 N N . TYR A 1 109 ? -7.886 3.796 0.462 1.00 91.06 109 TYR A N 1
ATOM 865 C CA . TYR A 1 109 ? -8.477 4.694 -0.523 1.00 91.06 109 TYR A CA 1
ATOM 866 C C . TYR A 1 109 ? -7.479 5.024 -1.635 1.00 91.06 109 TYR A C 1
ATOM 868 O O . TYR A 1 109 ? -7.836 4.989 -2.806 1.00 91.06 109 TYR A O 1
ATOM 876 N N . THR 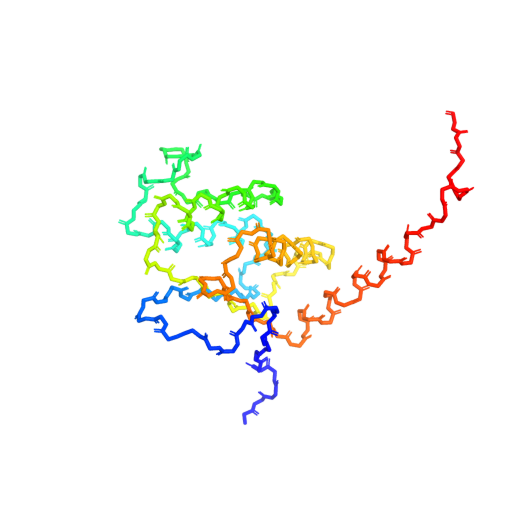A 1 110 ? -6.209 5.254 -1.290 1.00 91.19 110 THR A N 1
ATOM 877 C CA . THR A 1 110 ? -5.146 5.509 -2.275 1.00 91.19 110 THR A CA 1
ATOM 878 C C . THR A 1 110 ? -4.909 4.299 -3.179 1.00 91.19 110 THR A C 1
ATOM 880 O O . THR A 1 110 ? -4.741 4.448 -4.387 1.00 91.19 110 THR A O 1
ATOM 883 N N . LEU A 1 111 ? -4.931 3.085 -2.621 1.00 90.50 111 LEU A N 1
ATOM 884 C CA . LEU A 1 111 ? -4.881 1.860 -3.422 1.00 90.50 111 LEU A CA 1
ATOM 885 C C . LEU A 1 111 ? -6.085 1.757 -4.368 1.00 90.50 111 LEU A C 1
ATOM 887 O O . LEU A 1 111 ? -5.902 1.457 -5.545 1.00 90.50 111 LEU A O 1
ATOM 891 N N . ALA A 1 112 ? -7.294 2.044 -3.877 1.00 86.88 112 ALA A N 1
ATOM 892 C CA . ALA A 1 112 ? -8.508 2.006 -4.686 1.00 86.88 112 ALA A CA 1
ATOM 893 C C . ALA A 1 112 ? -8.465 3.026 -5.837 1.00 86.88 112 ALA A C 1
ATOM 895 O O . ALA A 1 112 ? -8.734 2.658 -6.978 1.00 86.88 112 ALA A O 1
ATOM 896 N N . THR A 1 113 ? -8.067 4.278 -5.585 1.00 85.00 113 THR A N 1
ATOM 897 C CA . THR A 1 113 ? -7.957 5.301 -6.641 1.00 85.00 113 THR A CA 1
ATOM 898 C C . THR A 1 113 ? -6.918 4.928 -7.692 1.00 85.00 113 THR A C 1
ATOM 900 O O . THR A 1 113 ? -7.182 5.097 -8.876 1.00 85.00 113 THR A O 1
ATOM 903 N N . CYS A 1 114 ? -5.789 4.324 -7.307 1.00 83.69 114 CYS A N 1
ATOM 904 C CA . CYS A 1 114 ? -4.812 3.817 -8.277 1.00 83.69 114 CYS A CA 1
ATOM 905 C C . CYS A 1 114 ? -5.400 2.746 -9.208 1.00 83.69 114 CYS A C 1
ATOM 907 O O . CYS A 1 114 ? -5.022 2.679 -10.374 1.00 83.69 114 CYS A O 1
ATOM 909 N N . MET A 1 115 ? -6.312 1.906 -8.710 1.00 80.56 115 MET A N 1
ATOM 910 C CA . MET A 1 115 ? -6.981 0.897 -9.535 1.00 80.56 115 MET A CA 1
ATOM 911 C C . MET A 1 115 ? -7.973 1.525 -10.519 1.00 80.56 115 MET A C 1
ATOM 913 O O . MET A 1 115 ? -8.007 1.114 -11.676 1.00 80.56 115 MET A O 1
ATOM 917 N N . PHE A 1 116 ? -8.748 2.520 -10.076 1.00 75.56 116 PHE A N 1
ATOM 918 C CA . PHE A 1 116 ? -9.752 3.192 -10.909 1.00 75.56 116 PHE A CA 1
ATOM 919 C C . PHE A 1 116 ? -9.146 4.144 -11.947 1.00 75.56 116 PHE A C 1
ATOM 921 O O . PHE A 1 116 ? -9.602 4.163 -13.088 1.00 75.56 116 PHE A O 1
ATOM 928 N N . ASP A 1 117 ? -8.137 4.928 -11.567 1.00 70.69 117 ASP A N 1
ATOM 929 C CA . ASP A 1 117 ? -7.602 6.012 -12.400 1.00 70.69 117 ASP A CA 1
ATOM 930 C C . ASP A 1 117 ? -6.756 5.503 -13.583 1.00 70.69 117 ASP A C 1
ATOM 932 O O . ASP A 1 117 ? -6.669 6.183 -14.606 1.00 70.69 117 ASP A O 1
ATOM 936 N N . PHE A 1 118 ? -6.123 4.330 -13.454 1.00 65.00 118 PHE A N 1
ATOM 937 C CA . PHE A 1 118 ? -5.083 3.859 -14.386 1.00 65.00 118 PHE A CA 1
ATOM 938 C C . PHE A 1 118 ? -5.363 2.493 -15.022 1.00 65.00 118 PHE A C 1
ATOM 940 O O . PHE A 1 118 ? -4.477 1.929 -15.661 1.00 65.00 118 PHE A O 1
ATOM 947 N N . ASP A 1 119 ? -6.579 1.958 -14.858 1.00 66.44 119 ASP A N 1
ATOM 948 C CA . ASP A 1 119 ? -6.982 0.651 -15.405 1.00 66.44 119 ASP A CA 1
ATOM 949 C C . ASP A 1 119 ? -5.999 -0.477 -15.019 1.00 66.44 119 ASP A C 1
ATOM 951 O O . ASP A 1 119 ? -5.659 -1.374 -15.791 1.00 66.44 119 ASP A O 1
ATOM 955 N N . PHE A 1 120 ? -5.486 -0.422 -13.783 1.00 72.12 120 PHE A N 1
ATOM 956 C CA . PHE A 1 120 ? -4.634 -1.475 -13.222 1.00 72.12 120 PHE A CA 1
ATOM 957 C C . PHE A 1 120 ? -5.445 -2.649 -12.669 1.00 72.12 120 PHE A C 1
ATOM 959 O O . PHE A 1 120 ? -4.897 -3.458 -11.924 1.00 72.12 120 PHE A O 1
ATOM 966 N N . ASP A 1 121 ? -6.722 -2.782 -13.022 1.00 67.12 121 ASP A N 1
ATOM 967 C CA . ASP A 1 121 ? -7.636 -3.819 -12.525 1.00 67.12 121 ASP A CA 1
ATOM 968 C C . ASP A 1 121 ? -7.074 -5.252 -12.666 1.00 67.12 121 ASP A C 1
ATOM 970 O O . ASP A 1 121 ? -7.288 -6.124 -11.820 1.00 67.12 121 ASP A O 1
ATOM 974 N N . SER A 1 122 ? -6.270 -5.468 -13.705 1.00 74.81 122 SER A N 1
ATOM 975 C CA . SER A 1 122 ? -5.630 -6.728 -14.063 1.00 74.81 122 SER A CA 1
ATOM 976 C C . SER A 1 122 ? -4.250 -6.920 -13.424 1.00 74.81 122 SER A C 1
ATOM 978 O O . SER A 1 122 ? -3.761 -8.058 -13.352 1.00 74.81 122 SER A O 1
ATOM 980 N N . ARG A 1 123 ? -3.619 -5.836 -12.944 1.00 82.56 123 ARG A N 1
ATOM 981 C CA . ARG A 1 123 ? -2.217 -5.788 -12.486 1.00 82.56 123 ARG A CA 1
ATOM 982 C C . ARG A 1 123 ? -2.027 -5.374 -11.031 1.00 82.56 123 ARG A C 1
ATOM 984 O O . ARG A 1 123 ? -0.968 -5.659 -10.483 1.00 82.56 123 ARG A O 1
ATOM 991 N N . LEU A 1 124 ? -3.009 -4.758 -10.394 1.00 87.75 124 LEU A N 1
ATOM 992 C CA . LEU A 1 124 ? -3.008 -4.427 -8.978 1.00 87.75 124 LEU A CA 1
ATOM 993 C C . LEU A 1 124 ? -4.170 -5.162 -8.322 1.00 87.75 124 LEU A C 1
ATOM 995 O O . LEU A 1 124 ? -5.323 -4.975 -8.684 1.00 87.75 124 LEU A O 1
ATOM 999 N N . LYS A 1 125 ? -3.860 -6.021 -7.356 1.00 87.44 125 LYS A N 1
ATOM 1000 C CA . LYS A 1 125 ? -4.849 -6.742 -6.562 1.00 87.44 125 LYS A CA 1
ATOM 1001 C C . LYS A 1 125 ? -4.676 -6.382 -5.100 1.00 87.44 125 LYS A C 1
ATOM 1003 O O . LYS A 1 125 ? -3.562 -6.396 -4.583 1.00 87.44 125 LYS A O 1
ATOM 1008 N N . VAL A 1 126 ? -5.770 -6.114 -4.413 1.00 90.25 126 VAL A N 1
ATOM 1009 C CA . VAL A 1 126 ? -5.804 -5.837 -2.984 1.00 90.25 126 VAL A CA 1
ATOM 1010 C C . VAL A 1 126 ? -6.787 -6.797 -2.334 1.00 90.25 126 VAL A C 1
ATOM 1012 O O . VAL A 1 126 ? -7.929 -6.946 -2.752 1.00 90.25 126 VAL A O 1
ATOM 1015 N N . TYR A 1 127 ? -6.329 -7.478 -1.298 1.00 90.38 127 TYR A N 1
ATOM 1016 C CA . TYR A 1 127 ? -7.128 -8.361 -0.475 1.00 90.38 127 TYR A CA 1
ATOM 1017 C C . TYR A 1 127 ? -6.996 -7.920 0.973 1.00 90.38 127 TYR A C 1
ATOM 1019 O O . TYR A 1 127 ? -5.883 -7.715 1.455 1.00 90.38 127 TYR A O 1
ATOM 1027 N N . VAL A 1 128 ? -8.112 -7.807 1.683 1.00 91.69 128 VAL A N 1
ATOM 1028 C CA . VAL A 1 128 ? -8.152 -7.299 3.062 1.00 91.69 128 VAL A CA 1
ATOM 1029 C C . VAL A 1 128 ? -8.804 -8.306 4.002 1.00 91.69 128 VAL A C 1
ATOM 1031 O O . VAL A 1 128 ? -9.650 -9.097 3.588 1.00 91.69 128 VAL A O 1
ATOM 1034 N N . SER A 1 129 ? -8.423 -8.310 5.277 1.00 91.50 129 SER A N 1
ATOM 1035 C CA . SER A 1 129 ? -9.175 -9.032 6.309 1.00 91.50 129 SER A CA 1
ATOM 1036 C C . SER A 1 129 ? -10.512 -8.344 6.610 1.00 91.50 129 SER A C 1
ATOM 1038 O O . SER A 1 129 ? -10.758 -7.210 6.196 1.00 91.50 129 SER A O 1
ATOM 1040 N N . LYS A 1 130 ? -11.379 -9.030 7.365 1.00 88.88 130 LYS A N 1
ATOM 1041 C CA . LYS A 1 130 ? -12.665 -8.472 7.810 1.00 88.88 130 LYS A CA 1
ATOM 1042 C C . LYS A 1 130 ? -12.480 -7.185 8.620 1.00 88.88 130 LYS A C 1
ATOM 1044 O O . LYS A 1 130 ? -13.184 -6.219 8.366 1.00 88.88 130 LYS A O 1
ATOM 1049 N N . ASP A 1 131 ? -11.520 -7.168 9.538 1.00 91.25 131 ASP A N 1
ATOM 1050 C CA . ASP A 1 131 ? -11.297 -6.036 10.445 1.00 91.25 131 ASP A CA 1
ATOM 1051 C C . ASP A 1 131 ? -10.805 -4.797 9.678 1.00 91.25 131 ASP A C 1
ATOM 1053 O O . ASP A 1 131 ? -11.262 -3.682 9.916 1.00 91.25 131 ASP A O 1
ATOM 1057 N N . ILE A 1 132 ? -9.931 -4.996 8.685 1.00 93.31 132 ILE A N 1
ATOM 1058 C CA . ILE A 1 132 ? -9.468 -3.920 7.799 1.00 93.31 132 ILE A CA 1
ATOM 1059 C C . ILE A 1 132 ? -10.616 -3.389 6.929 1.00 93.31 132 ILE A C 1
ATOM 1061 O O . ILE A 1 132 ? -10.756 -2.177 6.762 1.00 93.31 132 ILE A O 1
ATOM 1065 N N . LEU A 1 133 ? -11.469 -4.278 6.411 1.00 90.06 133 LEU A N 1
ATOM 1066 C CA . LEU A 1 133 ? -12.658 -3.880 5.655 1.00 90.06 133 LEU A CA 1
ATOM 1067 C C . LEU A 1 133 ? -13.643 -3.074 6.515 1.00 90.06 133 LEU A C 1
ATOM 1069 O O . LEU A 1 133 ? -14.206 -2.091 6.040 1.00 90.06 133 LEU A O 1
ATOM 1073 N N . GLU A 1 134 ? -13.842 -3.462 7.775 1.00 90.88 134 GLU A N 1
ATOM 1074 C CA . GLU A 1 134 ? -14.710 -2.736 8.707 1.00 90.88 134 GLU A CA 1
ATOM 1075 C C . GLU A 1 134 ? -14.204 -1.316 8.983 1.00 90.88 134 GLU A C 1
ATOM 1077 O O . GLU A 1 134 ? -15.012 -0.386 8.995 1.00 90.88 134 GLU A O 1
ATOM 1082 N N . ILE A 1 135 ? -12.887 -1.126 9.136 1.00 91.38 135 ILE A N 1
ATOM 1083 C CA . ILE A 1 135 ? -12.281 0.211 9.258 1.00 91.38 135 ILE A CA 1
ATOM 1084 C C . ILE A 1 135 ? -12.590 1.050 8.016 1.00 91.38 135 ILE A C 1
ATOM 1086 O O . ILE A 1 135 ? -13.047 2.185 8.147 1.00 91.38 135 ILE A O 1
ATOM 1090 N N . TYR A 1 136 ? -12.389 0.486 6.820 1.00 89.81 136 TYR A N 1
ATOM 1091 C CA . TYR A 1 136 ? -12.645 1.198 5.569 1.00 89.81 136 TYR A CA 1
ATOM 1092 C C . TYR A 1 136 ? -14.099 1.667 5.457 1.00 89.81 136 TYR A C 1
ATOM 1094 O O . TYR A 1 136 ? -14.330 2.850 5.228 1.00 89.81 136 TYR A O 1
ATOM 1102 N N . LEU A 1 137 ? -15.065 0.763 5.665 1.00 88.50 137 LEU A N 1
ATOM 1103 C CA . LEU A 1 137 ? -16.497 1.071 5.558 1.00 88.50 137 LEU A CA 1
ATOM 1104 C C . LEU A 1 137 ? -16.942 2.108 6.598 1.00 88.50 137 LEU A C 1
ATOM 1106 O O . LEU A 1 137 ? -17.667 3.050 6.288 1.00 88.50 137 LEU A O 1
ATOM 1110 N N . LYS A 1 138 ? -16.471 1.970 7.841 1.00 90.56 138 LYS A N 1
ATOM 1111 C CA . LYS A 1 138 ? -16.781 2.913 8.921 1.00 90.56 138 LYS A CA 1
ATOM 1112 C C . LYS A 1 138 ? -16.255 4.315 8.613 1.00 90.56 138 LYS A C 1
ATOM 1114 O O . LYS A 1 138 ? -16.966 5.297 8.817 1.00 90.56 138 LYS A O 1
ATOM 1119 N N . GLU A 1 139 ? -15.008 4.425 8.165 1.00 88.94 139 GLU A N 1
ATOM 1120 C CA . GLU A 1 139 ? -14.394 5.724 7.880 1.00 88.94 139 GLU A CA 1
ATOM 1121 C C . GLU A 1 139 ? -14.923 6.338 6.577 1.00 88.94 139 GLU A C 1
ATOM 1123 O O . GLU A 1 139 ? -15.091 7.558 6.531 1.00 88.94 139 GLU A O 1
ATOM 1128 N N . SER A 1 140 ? -15.274 5.530 5.565 1.00 83.81 140 SER A N 1
ATOM 1129 C CA . SER A 1 140 ? -15.957 6.019 4.361 1.00 83.81 140 SER A CA 1
ATOM 1130 C C . SER A 1 140 ? -17.321 6.613 4.699 1.00 83.81 140 SER A C 1
ATOM 1132 O O . SER A 1 140 ? -17.616 7.730 4.284 1.00 83.81 140 SER A O 1
ATOM 1134 N N . ASP A 1 141 ? -18.119 5.923 5.520 1.00 81.88 141 ASP A N 1
ATOM 1135 C CA . ASP A 1 141 ? -19.426 6.421 5.961 1.00 81.88 141 ASP A CA 1
ATOM 1136 C C . ASP A 1 141 ? -19.282 7.693 6.799 1.00 81.88 141 ASP A C 1
ATOM 1138 O O . ASP A 1 141 ? -20.030 8.652 6.618 1.00 81.88 141 ASP A O 1
ATOM 1142 N N . ARG A 1 142 ? -18.281 7.751 7.689 1.00 69.50 142 ARG A N 1
ATOM 1143 C CA . ARG A 1 142 ? -18.008 8.955 8.484 1.00 69.50 142 ARG A CA 1
ATOM 1144 C C . ARG A 1 142 ? -17.691 10.158 7.597 1.00 69.50 142 ARG A C 1
ATOM 1146 O O . ARG A 1 142 ? -18.104 11.265 7.921 1.00 69.50 142 ARG A O 1
ATOM 1153 N N . LEU A 1 143 ? -16.954 9.954 6.506 1.00 66.00 143 LEU A N 1
ATOM 1154 C CA . LEU A 1 143 ? -16.637 11.015 5.552 1.00 66.00 143 LEU A CA 1
ATOM 1155 C C . LEU A 1 143 ? -17.841 11.406 4.693 1.00 66.00 143 LEU A C 1
ATOM 1157 O O . LEU A 1 143 ? -18.019 12.593 4.460 1.00 66.00 143 LEU A O 1
ATOM 1161 N N . LEU A 1 144 ? -18.699 10.457 4.310 1.00 64.25 144 LEU A N 1
ATOM 1162 C CA . LEU A 1 144 ? -19.973 10.754 3.641 1.00 64.25 144 LEU A CA 1
ATOM 1163 C C . LEU A 1 144 ? -20.918 11.571 4.535 1.00 64.25 144 LEU A C 1
ATOM 1165 O O . LEU A 1 144 ? -21.635 12.434 4.049 1.00 64.25 144 LEU A O 1
ATOM 1169 N N . VAL A 1 145 ? -20.904 11.333 5.849 1.00 59.53 145 VAL A N 1
ATOM 1170 C CA . VAL A 1 145 ? -21.669 12.130 6.826 1.00 59.53 145 VAL A CA 1
ATOM 1171 C C . VAL A 1 145 ? -21.051 13.519 7.047 1.00 59.53 145 VAL A C 1
ATOM 1173 O O . VAL A 1 145 ? -21.765 14.454 7.396 1.00 59.53 145 VAL A O 1
ATOM 1176 N N . LEU A 1 146 ? -19.735 13.660 6.852 1.00 55.84 146 LEU A N 1
ATOM 1177 C CA . LEU A 1 146 ? -19.015 14.940 6.881 1.00 55.84 146 LEU A CA 1
ATOM 1178 C C . LEU A 1 146 ? -19.074 15.703 5.551 1.00 55.84 146 LEU A C 1
ATOM 1180 O O . LEU A 1 146 ? -18.603 16.839 5.510 1.00 55.84 146 LEU A O 1
ATOM 1184 N N . ASP A 1 147 ? -19.659 15.124 4.499 1.00 51.44 147 ASP A N 1
ATOM 1185 C CA . ASP A 1 147 ? -20.107 15.838 3.295 1.00 51.44 147 ASP A CA 1
ATOM 1186 C C . ASP A 1 147 ? -21.371 16.649 3.656 1.00 51.44 147 ASP A C 1
ATOM 1188 O O . ASP A 1 147 ? -22.479 16.452 3.160 1.00 51.44 147 ASP A O 1
ATOM 1192 N N . THR A 1 148 ? -21.196 17.493 4.674 1.00 49.44 148 THR A N 1
ATOM 1193 C CA . THR A 1 148 ? -22.128 18.490 5.176 1.00 49.44 148 THR A CA 1
ATOM 1194 C C . THR A 1 148 ? -22.302 19.573 4.127 1.00 49.44 148 THR A C 1
ATOM 1196 O O . THR A 1 148 ? -21.343 19.950 3.447 1.00 49.44 148 THR A O 1
ATOM 1199 N N . ASP A 1 149 ? -23.532 20.069 4.008 1.00 55.81 149 ASP A N 1
ATOM 1200 C CA . ASP A 1 149 ? -23.914 21.102 3.052 1.00 55.81 149 ASP A CA 1
ATOM 1201 C C . ASP A 1 149 ? -22.925 22.279 3.153 1.00 55.81 149 ASP A C 1
ATOM 1203 O O . ASP A 1 149 ? -22.551 22.666 4.263 1.00 55.81 149 ASP A O 1
ATOM 1207 N N . PRO A 1 150 ? -22.482 22.885 2.037 1.00 55.66 150 PRO A N 1
ATOM 1208 C CA . PRO A 1 150 ? -21.698 24.118 2.056 1.00 55.66 150 PRO A CA 1
ATOM 1209 C C . PRO A 1 150 ? -22.238 25.211 3.002 1.00 55.66 150 PRO A C 1
ATOM 1211 O O . PRO A 1 150 ? -21.469 26.073 3.430 1.00 55.66 150 PRO A O 1
ATOM 1214 N N . SER A 1 151 ? -23.531 25.183 3.352 1.00 55.31 151 SER A N 1
ATOM 1215 C CA . SER A 1 151 ? -24.149 26.046 4.365 1.00 55.31 151 SER A CA 1
ATOM 1216 C C . SER A 1 151 ? -23.714 25.800 5.818 1.00 55.31 151 SER A C 1
ATOM 1218 O O . SER A 1 151 ? -23.935 26.669 6.660 1.00 55.31 151 SER A O 1
ATOM 1220 N N . ASP A 1 152 ? -23.116 24.650 6.127 1.00 49.84 152 ASP A N 1
ATOM 1221 C CA . ASP A 1 152 ? -22.699 24.250 7.479 1.00 49.84 152 ASP A CA 1
ATOM 1222 C C . ASP A 1 152 ? -21.340 24.854 7.893 1.00 49.84 152 ASP A C 1
ATOM 1224 O O . ASP A 1 152 ? -20.927 24.758 9.053 1.00 49.84 152 ASP A O 1
ATOM 1228 N N . TYR A 1 153 ? -20.652 25.541 6.974 1.00 46.31 153 TYR A N 1
ATOM 1229 C CA . TYR A 1 153 ? -19.394 26.236 7.244 1.00 46.31 153 TYR A CA 1
ATOM 1230 C C . TYR A 1 153 ? -19.631 27.720 7.562 1.00 46.31 153 TYR A C 1
ATOM 1232 O O . TYR A 1 153 ? -20.064 28.504 6.717 1.00 46.31 153 TYR A O 1
ATOM 1240 N N . VAL A 1 154 ? -19.281 28.141 8.781 1.00 46.28 154 VAL A N 1
ATOM 1241 C CA . VAL A 1 154 ? -19.227 29.565 9.152 1.00 46.28 154 VAL A CA 1
ATOM 1242 C C . VAL A 1 154 ? -17.987 30.192 8.509 1.00 46.28 154 VAL A C 1
ATOM 1244 O O . VAL A 1 154 ? -16.860 29.835 8.852 1.00 46.28 154 VAL A O 1
ATOM 1247 N N . GLN A 1 155 ? -18.190 31.125 7.577 1.00 38.41 155 GLN A N 1
ATOM 1248 C CA . GLN A 1 155 ? -17.114 31.961 7.040 1.00 38.41 155 GLN A CA 1
ATOM 1249 C C . GLN A 1 155 ? -16.658 32.955 8.118 1.00 38.41 155 GLN A C 1
ATOM 1251 O O . GLN A 1 155 ? -17.478 33.716 8.636 1.00 38.41 155 GLN A O 1
ATOM 1256 N N . PHE A 1 156 ? -15.367 32.928 8.457 1.00 38.38 156 PHE A N 1
ATOM 1257 C CA . PHE A 1 156 ? -14.706 33.954 9.269 1.00 38.38 156 PHE A CA 1
ATOM 1258 C C . PHE A 1 156 ? -14.033 34.994 8.374 1.00 38.38 156 PHE A C 1
ATOM 1260 O O . PHE A 1 156 ? -13.427 34.582 7.358 1.00 38.38 156 PHE A O 1
#